Protein AF-A0A3M6VK87-F1 (afdb_monomer_lite)

Structure (mmCIF, N/CA/C/O backbone):
data_AF-A0A3M6VK87-F1
#
_entry.id   AF-A0A3M6VK87-F1
#
loop_
_atom_site.group_PDB
_atom_site.id
_atom_site.type_symbol
_atom_site.label_atom_id
_atom_site.label_alt_id
_atom_site.label_comp_id
_atom_site.label_asym_id
_atom_site.label_entity_id
_atom_site.label_seq_id
_atom_site.pdbx_PDB_ins_code
_atom_site.Cartn_x
_atom_site.Cartn_y
_atom_site.Cartn_z
_atom_site.occupancy
_atom_site.B_iso_or_equiv
_atom_site.auth_seq_id
_atom_site.auth_comp_id
_atom_site.auth_asym_id
_atom_site.auth_atom_id
_atom_site.pdbx_PDB_model_num
ATOM 1 N N . MET A 1 1 ? -8.261 39.930 28.750 1.00 59.31 1 MET A N 1
ATOM 2 C CA . MET A 1 1 ? -7.259 39.379 27.808 1.00 59.31 1 MET A CA 1
ATOM 3 C C . MET A 1 1 ? -7.797 38.058 27.281 1.00 59.31 1 MET A C 1
ATOM 5 O O . MET A 1 1 ? -8.193 37.235 28.095 1.00 59.31 1 MET A O 1
ATOM 9 N N . ALA A 1 2 ? -7.907 37.877 25.964 1.00 68.00 2 ALA A N 1
ATOM 10 C CA . ALA A 1 2 ? -8.454 36.649 25.387 1.00 68.00 2 ALA A CA 1
ATOM 11 C C . ALA A 1 2 ? -7.363 35.569 25.316 1.00 68.00 2 ALA A C 1
ATOM 13 O O . ALA A 1 2 ? -6.387 35.719 24.584 1.00 68.00 2 ALA A O 1
ATOM 14 N N . GLN A 1 3 ? -7.516 34.495 26.092 1.00 75.31 3 GLN A N 1
ATOM 15 C CA . GLN A 1 3 ? -6.625 33.338 26.051 1.00 75.31 3 GLN A CA 1
ATOM 16 C C . GLN A 1 3 ? -7.034 32.431 24.886 1.00 75.31 3 GLN A C 1
ATOM 18 O O . GLN A 1 3 ? -8.133 31.875 24.875 1.00 75.31 3 GLN A O 1
ATOM 23 N N . TRP A 1 4 ? -6.159 32.288 23.893 1.00 76.81 4 TRP A N 1
ATOM 24 C CA . TRP A 1 4 ? -6.387 31.389 22.764 1.00 76.81 4 TRP A CA 1
ATOM 25 C C . TRP A 1 4 ? -6.355 29.937 23.251 1.00 76.81 4 TRP A C 1
ATOM 27 O O . TRP A 1 4 ? -5.347 29.470 23.782 1.00 76.81 4 TRP A O 1
ATOM 37 N N . ARG A 1 5 ? -7.467 29.213 23.090 1.00 81.44 5 ARG A N 1
ATOM 38 C CA . ARG A 1 5 ? -7.544 27.784 23.416 1.00 81.44 5 ARG A CA 1
ATOM 39 C C . ARG A 1 5 ? -6.996 26.978 22.244 1.00 81.44 5 ARG A C 1
ATOM 41 O O . ARG A 1 5 ? -7.487 27.096 21.125 1.00 81.44 5 ARG A O 1
ATOM 48 N N . ARG A 1 6 ? -5.995 26.139 22.507 1.00 80.50 6 ARG A N 1
ATOM 49 C CA . ARG A 1 6 ? -5.486 25.176 21.528 1.00 80.50 6 ARG A CA 1
ATOM 50 C C . ARG A 1 6 ? -6.363 23.926 21.579 1.00 80.50 6 ARG A C 1
ATOM 52 O O . ARG A 1 6 ? -6.406 23.259 22.608 1.00 80.50 6 ARG A O 1
ATOM 59 N N . PHE A 1 7 ? -7.065 23.628 20.492 1.00 81.94 7 PHE A N 1
ATOM 60 C CA . PHE A 1 7 ? -7.858 22.407 20.359 1.00 81.94 7 PHE A CA 1
ATOM 61 C C . PHE A 1 7 ? -7.028 21.337 19.645 1.00 81.94 7 PHE A C 1
ATOM 63 O O . PHE A 1 7 ? -6.458 21.600 18.587 1.00 81.94 7 PHE A O 1
ATOM 70 N N . ALA A 1 8 ? -6.943 20.143 20.233 1.00 82.00 8 ALA A N 1
ATOM 71 C CA . ALA A 1 8 ? -6.416 18.967 19.554 1.00 82.00 8 ALA A CA 1
ATOM 72 C C . ALA A 1 8 ? -7.575 18.313 18.792 1.00 82.00 8 ALA A C 1
ATOM 74 O O . ALA A 1 8 ? -8.478 17.752 19.401 1.00 82.00 8 ALA A O 1
ATOM 75 N N . PHE A 1 9 ? -7.590 18.461 17.467 1.00 85.88 9 PHE A N 1
ATOM 76 C CA . PHE A 1 9 ? -8.654 17.917 16.614 1.00 85.88 9 PHE A CA 1
ATOM 77 C C . PHE A 1 9 ? -8.432 16.450 16.229 1.00 85.88 9 PHE A C 1
ATOM 79 O O . PHE A 1 9 ? -9.337 15.824 15.685 1.00 85.88 9 PHE A O 1
ATOM 86 N N . PHE A 1 10 ? -7.234 15.919 16.483 1.00 86.56 10 PHE A N 1
ATOM 87 C CA . PHE A 1 10 ? -6.826 14.597 16.031 1.00 86.56 10 PHE A CA 1
ATOM 88 C C . PHE A 1 10 ? -5.909 13.946 17.056 1.00 86.56 10 PHE A C 1
ATOM 90 O O . PHE A 1 10 ? -4.982 14.589 17.556 1.00 86.56 10 PHE A O 1
ATOM 97 N N . ASP A 1 11 ? -6.138 12.659 17.281 1.00 84.69 11 ASP A N 1
ATOM 98 C CA . ASP A 1 11 ? -5.208 11.781 17.971 1.00 84.69 11 ASP A CA 1
ATOM 99 C C . ASP A 1 11 ? -4.358 11.038 16.940 1.00 84.69 11 ASP A C 1
ATOM 101 O O . ASP A 1 11 ? -4.829 10.657 15.864 1.00 84.69 11 ASP A O 1
ATOM 105 N N . LYS A 1 12 ? -3.075 10.861 17.260 1.00 87.44 12 LYS A N 1
ATOM 106 C CA . LYS A 1 12 ? -2.143 10.069 16.460 1.00 87.44 12 LYS A CA 1
ATOM 107 C C . LYS A 1 12 ? -1.818 8.800 17.225 1.00 87.44 12 LYS A C 1
ATOM 109 O O . LYS A 1 12 ? -1.218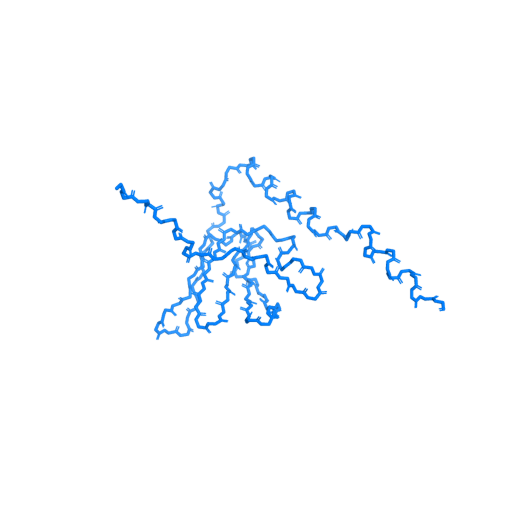 8.860 18.295 1.00 87.44 12 LYS A O 1
ATOM 114 N N . GLU A 1 13 ? -2.142 7.666 16.627 1.00 87.62 13 GLU A N 1
ATOM 115 C CA . GLU A 1 13 ? -1.851 6.348 17.172 1.00 87.62 13 GLU A CA 1
ATOM 116 C C . GLU A 1 13 ? -1.074 5.518 16.146 1.00 87.62 13 GLU A C 1
ATOM 118 O O . GLU A 1 13 ? -1.295 5.628 14.939 1.00 87.62 13 GLU A O 1
ATOM 123 N N . VAL A 1 14 ? -0.130 4.707 16.627 1.00 87.88 14 VAL A N 1
ATOM 124 C CA . VAL A 1 14 ? 0.551 3.709 15.796 1.00 87.88 14 VAL A CA 1
ATOM 125 C C . VAL A 1 14 ? -0.292 2.446 15.819 1.00 87.88 14 VAL A C 1
ATOM 127 O O . VAL A 1 14 ? -0.454 1.843 16.878 1.00 87.88 14 VAL A O 1
AT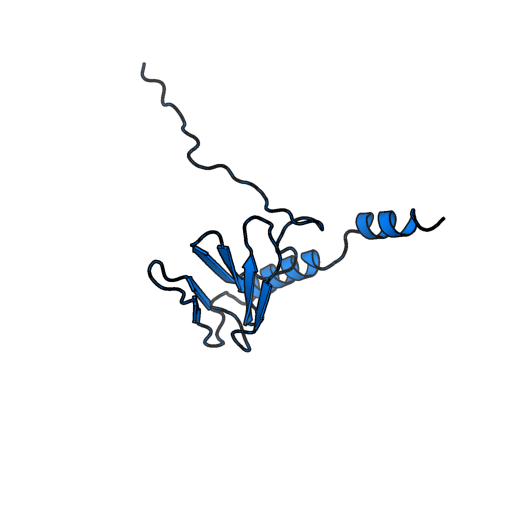OM 130 N N . LEU A 1 15 ? -0.798 2.044 14.653 1.00 87.38 15 LEU A N 1
ATOM 131 C CA . LEU A 1 15 ? -1.532 0.792 14.498 1.00 87.38 15 LEU A CA 1
ATOM 132 C C . LEU A 1 15 ? -0.599 -0.386 14.785 1.00 87.38 15 LEU A C 1
ATOM 134 O O . LEU A 1 15 ? 0.515 -0.434 14.259 1.00 87.38 15 LEU A O 1
ATOM 138 N N . LYS A 1 16 ? -1.043 -1.318 15.629 1.00 88.44 16 LYS A N 1
ATOM 139 C CA . LYS A 1 16 ? -0.280 -2.506 16.021 1.00 88.44 16 LYS A CA 1
ATOM 140 C C . LYS A 1 16 ? -1.114 -3.761 15.802 1.00 88.44 16 LYS A C 1
ATOM 142 O O . LYS A 1 16 ? -2.243 -3.821 16.279 1.00 88.44 16 LYS A O 1
ATOM 147 N N . ASP A 1 17 ? -0.551 -4.740 15.111 1.00 81.94 17 ASP A N 1
ATOM 148 C CA . ASP A 1 17 ? -1.072 -6.103 15.049 1.00 81.94 17 ASP A CA 1
ATOM 149 C C . ASP A 1 17 ? -0.431 -6.978 16.148 1.00 81.94 17 ASP A C 1
ATOM 151 O O . ASP A 1 17 ? 0.309 -6.490 17.008 1.00 81.94 17 ASP A O 1
ATOM 155 N N . ALA A 1 18 ? -0.719 -8.284 16.141 1.00 79.00 18 ALA A N 1
ATOM 156 C CA . ALA A 1 18 ? -0.177 -9.233 17.118 1.00 79.00 18 ALA A CA 1
ATOM 157 C C . ALA A 1 18 ? 1.365 -9.332 17.109 1.00 79.00 18 ALA A C 1
ATOM 159 O O . ALA A 1 18 ? 1.949 -9.812 18.078 1.00 79.00 18 ALA A O 1
ATOM 160 N N . SER A 1 19 ? 2.019 -8.891 16.032 1.00 78.62 19 SER A N 1
ATOM 161 C CA . SER A 1 19 ? 3.465 -8.976 15.812 1.00 78.62 19 SER A CA 1
ATOM 162 C C . SER A 1 19 ? 4.203 -7.639 15.957 1.00 78.62 19 SER A C 1
ATOM 164 O O . SER A 1 19 ? 5.431 -7.607 15.884 1.00 78.62 19 SER A O 1
ATOM 166 N N . GLY A 1 20 ? 3.489 -6.534 16.192 1.00 85.38 20 GLY A N 1
ATOM 167 C CA . GLY A 1 20 ? 4.080 -5.207 16.348 1.00 85.38 20 GLY A CA 1
ATOM 168 C C . GLY A 1 20 ? 3.391 -4.161 15.473 1.00 85.38 20 GLY A C 1
ATOM 169 O O . GLY A 1 20 ? 2.187 -4.249 15.265 1.00 85.38 20 GLY A O 1
ATOM 170 N N . PRO A 1 21 ? 4.101 -3.117 15.004 1.00 88.69 21 PRO A N 1
ATOM 171 C CA . PRO A 1 21 ? 3.513 -2.111 14.124 1.00 88.69 21 PRO A CA 1
ATOM 172 C C . PRO A 1 21 ? 2.910 -2.744 12.865 1.00 88.69 21 PRO A C 1
ATOM 174 O O . PRO A 1 21 ? 3.591 -3.463 12.136 1.00 88.69 21 PRO A O 1
ATOM 177 N N . TRP A 1 22 ? 1.645 -2.442 12.594 1.00 86.75 22 TRP A N 1
ATOM 178 C CA . TRP A 1 22 ? 0.962 -2.910 11.396 1.00 86.75 22 TRP A CA 1
ATOM 179 C C . TRP A 1 22 ? 1.634 -2.324 10.146 1.00 86.75 22 TRP A C 1
ATOM 181 O O . TRP A 1 22 ? 2.069 -1.170 10.153 1.00 86.75 22 TRP A O 1
ATOM 191 N N . MET A 1 23 ? 1.734 -3.125 9.079 1.00 89.00 23 MET A N 1
ATOM 192 C CA . MET A 1 23 ? 2.447 -2.785 7.834 1.00 89.00 23 MET A CA 1
ATOM 193 C C . MET A 1 23 ? 3.959 -2.551 8.004 1.00 89.00 23 MET A C 1
ATOM 195 O O . MET A 1 23 ? 4.597 -1.944 7.138 1.00 89.00 23 MET A O 1
ATOM 199 N N . LYS A 1 24 ? 4.568 -3.053 9.091 1.00 90.38 24 LYS A N 1
ATOM 200 C CA . LYS A 1 24 ? 6.029 -3.058 9.232 1.00 90.38 24 LYS A CA 1
ATOM 201 C C . LYS A 1 24 ? 6.643 -3.797 8.042 1.00 90.38 24 LYS A C 1
ATOM 203 O O . LYS A 1 24 ? 6.374 -4.970 7.802 1.00 90.38 24 LYS A O 1
ATOM 208 N N . GLY A 1 25 ? 7.496 -3.093 7.312 1.00 91.00 25 GLY A N 1
ATOM 209 C CA . GLY A 1 25 ? 8.237 -3.658 6.196 1.00 91.00 25 GLY A CA 1
ATOM 210 C C . GLY A 1 25 ? 7.563 -3.578 4.827 1.00 91.00 25 GLY A C 1
ATOM 211 O O . GLY A 1 25 ? 8.010 -4.252 3.900 1.00 91.00 25 GLY A O 1
ATOM 212 N N . VAL A 1 26 ? 6.519 -2.756 4.696 1.00 93.62 26 VAL A N 1
ATOM 213 C CA . VAL A 1 26 ? 5.866 -2.446 3.418 1.00 93.62 26 VAL A CA 1
ATOM 214 C C . VAL A 1 26 ? 6.277 -1.048 2.953 1.00 93.62 26 VAL A C 1
ATOM 216 O O . VAL A 1 26 ? 6.193 -0.090 3.721 1.00 93.62 26 VAL A O 1
ATOM 219 N N . ASP A 1 27 ? 6.694 -0.923 1.691 1.00 96.06 27 ASP A N 1
ATOM 220 C CA . ASP A 1 27 ? 6.921 0.373 1.043 1.00 96.06 27 ASP A CA 1
ATOM 221 C C . ASP A 1 27 ? 5.585 0.927 0.520 1.00 96.06 27 ASP A C 1
ATOM 223 O O . ASP A 1 27 ? 5.143 0.602 -0.581 1.00 96.06 27 ASP A O 1
ATOM 227 N N . ILE A 1 28 ? 4.908 1.713 1.358 1.00 95.25 28 ILE A N 1
ATOM 228 C CA . ILE A 1 28 ? 3.570 2.247 1.084 1.00 95.25 28 ILE A CA 1
ATOM 229 C C . ILE A 1 28 ? 3.640 3.396 0.072 1.00 95.25 28 ILE A C 1
ATOM 231 O O . ILE A 1 28 ? 4.312 4.401 0.301 1.00 95.25 28 ILE A O 1
ATOM 235 N N . THR A 1 29 ? 2.857 3.296 -1.001 1.00 96.50 29 THR A N 1
ATOM 236 C CA . THR A 1 29 ? 2.803 4.298 -2.079 1.00 96.50 29 THR A CA 1
ATOM 237 C C . THR A 1 29 ? 1.468 5.032 -2.145 1.00 96.50 29 THR A C 1
ATOM 239 O O . THR A 1 29 ? 1.417 6.194 -2.545 1.00 96.50 29 THR A O 1
ATOM 242 N N . SER A 1 30 ? 0.372 4.386 -1.743 1.00 96.38 30 SER A N 1
ATOM 243 C CA . SER A 1 30 ? -0.970 4.969 -1.798 1.00 96.38 30 SER A CA 1
ATOM 244 C C . SER A 1 30 ? -1.887 4.398 -0.717 1.00 96.38 30 SER A C 1
ATOM 246 O O . SER A 1 30 ? -1.656 3.314 -0.186 1.00 96.38 30 SER A O 1
ATOM 248 N N . MET A 1 31 ? -2.940 5.137 -0.356 1.00 96.00 31 MET A N 1
ATOM 249 C CA . MET A 1 31 ? -3.876 4.728 0.693 1.00 96.00 31 MET A CA 1
ATOM 250 C C . MET A 1 31 ? -5.292 5.243 0.422 1.00 96.00 31 MET A C 1
ATOM 252 O O . MET A 1 31 ? -5.492 6.361 -0.049 1.00 96.00 31 MET A O 1
ATOM 256 N N . SER A 1 32 ? -6.284 4.443 0.803 1.00 96.19 32 SER A N 1
ATOM 257 C CA . SER A 1 32 ? -7.693 4.818 0.872 1.00 96.19 32 SER A CA 1
ATOM 258 C C . SER A 1 32 ? -8.329 4.235 2.132 1.00 96.19 32 SER A C 1
ATOM 260 O O . SER A 1 32 ? -7.891 3.204 2.635 1.00 96.19 32 SER A O 1
ATOM 262 N N . ALA A 1 33 ? -9.389 4.856 2.641 1.00 93.00 33 ALA A N 1
ATOM 263 C CA . ALA A 1 33 ? -10.141 4.342 3.785 1.00 93.00 33 ALA A CA 1
ATOM 264 C C . ALA A 1 33 ? -11.641 4.547 3.563 1.00 93.00 33 ALA A C 1
ATOM 266 O O . ALA A 1 33 ? -12.080 5.641 3.200 1.00 93.00 33 ALA A O 1
ATOM 267 N N . ASN A 1 34 ? -12.434 3.491 3.742 1.00 92.50 34 ASN A N 1
ATOM 268 C CA . ASN A 1 34 ? -13.883 3.542 3.579 1.00 92.50 34 ASN A CA 1
ATOM 269 C C . ASN A 1 34 ? -14.551 2.296 4.175 1.00 92.50 34 ASN A C 1
ATOM 271 O O . ASN A 1 34 ? -13.927 1.249 4.281 1.00 92.50 34 ASN A O 1
ATOM 275 N N . ARG A 1 35 ? -15.837 2.387 4.539 1.00 86.31 35 ARG A N 1
ATOM 276 C CA . ARG A 1 35 ? -16.670 1.245 4.985 1.00 86.31 35 ARG A CA 1
ATOM 277 C C . ARG A 1 35 ? -16.048 0.383 6.103 1.00 86.31 35 ARG A C 1
ATOM 279 O O . ARG A 1 35 ? -16.327 -0.807 6.190 1.00 86.31 35 ARG A O 1
ATOM 286 N N . GLY A 1 36 ? -15.227 0.982 6.968 1.00 89.62 36 GLY A N 1
ATOM 287 C CA . GLY A 1 36 ? -14.543 0.270 8.055 1.00 89.62 36 GLY A CA 1
ATOM 288 C C . GLY A 1 36 ? -13.298 -0.515 7.629 1.00 89.62 36 GLY A C 1
ATOM 289 O O . GLY A 1 36 ? -12.791 -1.294 8.432 1.00 89.62 36 GLY A O 1
ATOM 290 N N . LEU A 1 37 ? -12.815 -0.297 6.405 1.00 91.19 37 LEU A N 1
ATOM 291 C CA . LEU A 1 37 ? -11.577 -0.850 5.875 1.00 91.19 37 LEU A CA 1
ATOM 292 C C . LEU A 1 37 ? -10.551 0.257 5.626 1.00 91.19 37 LEU A C 1
ATOM 294 O O . LEU A 1 37 ? -10.896 1.368 5.206 1.00 91.19 37 LEU A O 1
ATOM 298 N N . ILE A 1 38 ? -9.288 -0.086 5.838 1.00 93.38 38 ILE A N 1
ATOM 299 C CA . ILE A 1 38 ? -8.127 0.637 5.324 1.00 93.38 38 ILE A CA 1
ATOM 300 C C . ILE A 1 38 ? -7.588 -0.179 4.151 1.00 93.38 38 ILE A C 1
ATOM 302 O O . ILE A 1 38 ? -7.493 -1.401 4.238 1.00 93.38 38 ILE A O 1
ATOM 306 N N . CYS A 1 39 ? -7.268 0.497 3.052 1.00 95.25 39 CYS A N 1
ATOM 307 C CA . CYS A 1 39 ? -6.671 -0.090 1.864 1.00 95.25 39 CYS A CA 1
ATOM 308 C C . CYS A 1 39 ? -5.373 0.645 1.546 1.00 95.25 39 CYS A C 1
ATOM 310 O O . CYS A 1 39 ? -5.355 1.875 1.513 1.00 95.25 39 CYS A O 1
ATOM 312 N N . VAL A 1 40 ? -4.309 -0.098 1.283 1.00 96.31 40 VAL A N 1
ATOM 313 C CA . VAL A 1 40 ? -2.963 0.424 1.064 1.00 96.31 40 VAL A CA 1
ATOM 314 C C . VAL A 1 40 ? -2.392 -0.211 -0.195 1.00 96.31 40 VAL A C 1
ATOM 316 O O . VAL A 1 40 ? -2.445 -1.426 -0.334 1.00 96.31 40 VAL A O 1
ATOM 319 N N . GLY A 1 41 ? -1.876 0.599 -1.112 1.00 97.31 41 GLY A N 1
ATOM 320 C CA . GLY A 1 41 ? -1.073 0.134 -2.239 1.00 97.31 41 GLY A CA 1
ATOM 321 C C . GLY A 1 41 ? 0.412 0.233 -1.903 1.00 97.31 41 GLY A C 1
ATOM 322 O O . GLY A 1 41 ? 0.810 1.147 -1.172 1.00 97.31 41 GLY A O 1
ATOM 323 N N . ASP A 1 42 ? 1.213 -0.697 -2.417 1.00 97.00 42 ASP A N 1
ATOM 324 C CA . ASP A 1 42 ? 2.660 -0.710 -2.202 1.00 97.00 42 ASP A CA 1
ATOM 325 C C . ASP A 1 42 ? 3.490 -0.629 -3.493 1.00 97.00 42 ASP A C 1
ATOM 327 O O . ASP A 1 42 ? 2.976 -0.645 -4.618 1.00 97.00 42 ASP A O 1
ATOM 331 N N . ALA A 1 43 ? 4.804 -0.498 -3.307 1.00 96.88 43 ALA A N 1
ATOM 332 C CA . ALA A 1 43 ? 5.779 -0.382 -4.385 1.00 96.88 43 ALA A CA 1
ATOM 333 C C . ALA A 1 43 ? 5.976 -1.668 -5.206 1.00 96.88 43 ALA A C 1
ATOM 335 O O . ALA A 1 43 ? 6.446 -1.591 -6.340 1.00 96.88 43 ALA A O 1
ATOM 336 N N . ASP A 1 44 ? 5.576 -2.819 -4.663 1.00 95.75 44 ASP A N 1
ATOM 337 C CA . ASP A 1 44 ? 5.700 -4.137 -5.293 1.00 95.75 44 ASP A CA 1
ATOM 338 C C . ASP A 1 44 ? 4.410 -4.552 -6.035 1.00 95.75 44 ASP A C 1
ATOM 340 O O . ASP A 1 44 ? 4.318 -5.657 -6.570 1.00 95.75 44 ASP A O 1
ATOM 344 N N . GLY A 1 45 ? 3.400 -3.674 -6.078 1.00 97.25 45 GLY A N 1
ATOM 345 C CA . GLY A 1 45 ? 2.150 -3.897 -6.807 1.00 97.25 45 GLY A CA 1
ATOM 346 C C . GLY A 1 45 ? 1.069 -4.638 -6.029 1.00 97.25 45 GLY A C 1
ATOM 347 O O . GLY A 1 45 ? 0.033 -5.011 -6.596 1.00 97.25 45 GLY A O 1
ATOM 348 N N . PHE A 1 46 ? 1.263 -4.832 -4.725 1.00 97.56 46 PHE A N 1
ATOM 349 C CA . PHE A 1 46 ? 0.249 -5.394 -3.851 1.00 97.56 46 PHE A CA 1
ATOM 350 C C . PHE A 1 46 ? -0.682 -4.322 -3.303 1.00 97.56 46 PHE A C 1
ATOM 352 O O . PHE A 1 46 ? -0.327 -3.172 -3.040 1.00 97.56 46 PHE A O 1
ATOM 359 N N . VAL A 1 47 ? -1.911 -4.765 -3.079 1.00 97.56 47 VAL A N 1
ATOM 360 C CA . VAL A 1 47 ? -2.925 -4.038 -2.342 1.00 97.56 47 VAL A CA 1
ATOM 361 C C . VAL A 1 47 ? -3.194 -4.792 -1.053 1.00 97.56 47 VAL A C 1
ATOM 363 O O . VAL A 1 47 ? -3.544 -5.971 -1.078 1.00 97.56 47 VAL A O 1
ATOM 366 N N . HIS A 1 48 ? -3.049 -4.096 0.067 1.00 95.69 48 HIS A N 1
ATOM 367 C CA . HIS A 1 48 ? -3.304 -4.583 1.416 1.00 95.69 48 HIS A CA 1
ATOM 368 C C . HIS A 1 48 ? -4.600 -3.971 1.933 1.00 95.69 48 HIS A C 1
ATOM 370 O O . HIS A 1 48 ? -4.832 -2.772 1.809 1.00 95.69 48 HIS A O 1
ATOM 376 N N . LEU A 1 49 ? -5.446 -4.795 2.526 1.00 94.25 49 LEU A N 1
ATOM 377 C CA . LEU A 1 49 ? -6.740 -4.460 3.092 1.00 94.25 49 LEU A CA 1
ATOM 378 C C . LEU A 1 49 ? -6.757 -4.925 4.541 1.00 94.25 49 LEU A C 1
ATOM 380 O O . LEU A 1 49 ? -6.360 -6.050 4.842 1.00 94.25 49 LEU A O 1
ATOM 384 N N . ALA A 1 50 ? -7.266 -4.074 5.421 1.00 92.62 50 ALA A N 1
ATOM 385 C CA . ALA A 1 50 ? -7.444 -4.405 6.824 1.00 92.62 50 ALA A CA 1
ATOM 386 C C . ALA A 1 50 ? -8.741 -3.818 7.371 1.00 92.62 50 ALA A C 1
ATOM 388 O O . ALA A 1 50 ? -9.121 -2.685 7.063 1.00 92.62 50 ALA A O 1
ATOM 389 N N . ASN A 1 51 ? -9.410 -4.606 8.206 1.00 91.00 51 ASN A N 1
ATOM 390 C CA . ASN A 1 51 ? -10.527 -4.169 9.036 1.00 91.00 51 ASN A CA 1
ATOM 391 C C . ASN A 1 51 ? -10.002 -3.558 10.354 1.00 91.00 51 ASN A C 1
ATOM 393 O O . ASN A 1 51 ? -8.803 -3.358 10.537 1.00 91.00 51 ASN A O 1
ATOM 397 N N . ARG A 1 52 ? -10.899 -3.281 11.307 1.00 86.88 52 ARG A N 1
ATOM 398 C CA . ARG A 1 52 ? -10.515 -2.765 12.636 1.00 86.88 52 ARG A CA 1
ATOM 399 C C . ARG A 1 52 ?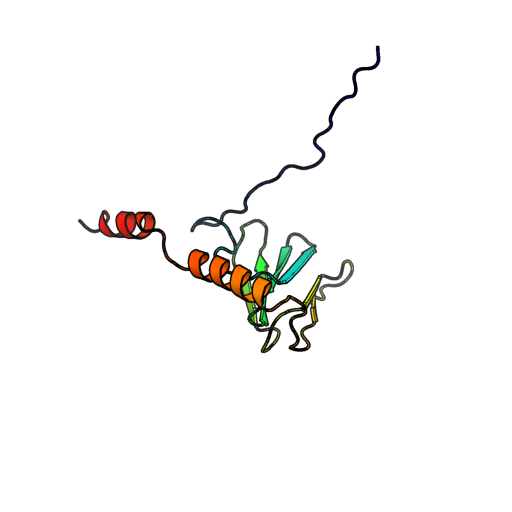 -9.679 -3.735 13.476 1.00 86.88 52 ARG A C 1
ATOM 401 O O . ARG A 1 52 ? 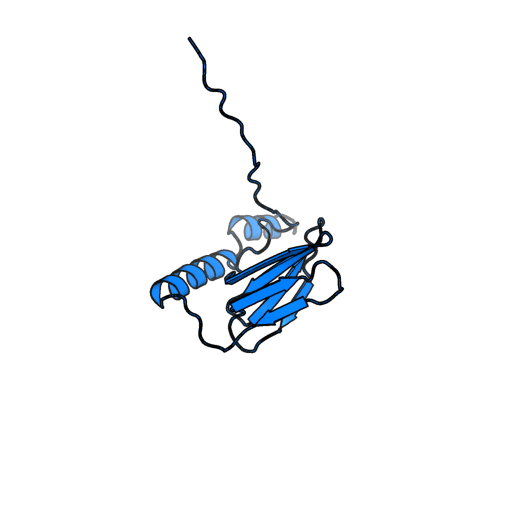-8.998 -3.278 14.384 1.00 86.88 52 ARG A O 1
ATOM 408 N N . SER A 1 53 ? -9.743 -5.031 13.188 1.00 87.62 53 SER A N 1
ATOM 409 C CA . SER A 1 53 ? -8.912 -6.053 13.830 1.00 87.62 53 SER A CA 1
ATOM 410 C C . SER A 1 53 ? -7.501 -6.109 13.238 1.00 87.62 53 SER A C 1
ATOM 412 O O . SER A 1 53 ? -6.661 -6.836 13.753 1.00 87.62 53 SER A O 1
ATOM 414 N N . LEU A 1 54 ? -7.242 -5.336 12.175 1.00 86.31 54 LEU A N 1
ATOM 415 C CA . LEU A 1 54 ? -5.992 -5.329 11.418 1.00 86.31 54 LEU A CA 1
ATOM 416 C C . LEU A 1 54 ? -5.648 -6.691 10.799 1.00 86.31 54 LEU A C 1
ATOM 418 O O . LEU A 1 54 ? -4.481 -6.973 10.533 1.00 86.31 54 LEU A O 1
ATOM 422 N N . ASP A 1 55 ? -6.669 -7.509 10.518 1.00 80.19 55 ASP A N 1
ATOM 423 C CA . ASP A 1 55 ? -6.495 -8.796 9.845 1.00 80.19 55 ASP A CA 1
ATOM 424 C C . ASP A 1 55 ? -5.906 -8.562 8.441 1.00 80.19 55 ASP A C 1
ATOM 426 O O . ASP A 1 55 ? -6.536 -7.871 7.629 1.00 80.19 55 ASP A O 1
ATOM 430 N N . PRO A 1 56 ? -4.715 -9.101 8.127 1.00 73.75 56 PRO A N 1
ATOM 431 C CA . PRO A 1 56 ? -4.055 -8.822 6.863 1.00 73.75 56 PRO A CA 1
ATOM 432 C C . PRO A 1 56 ? -4.721 -9.597 5.723 1.00 73.75 56 PRO A C 1
ATOM 434 O O . PRO A 1 56 ? -4.652 -10.824 5.653 1.00 73.75 56 PRO A O 1
ATOM 437 N N . CYS A 1 57 ? -5.324 -8.876 4.782 1.00 87.81 57 CYS A N 1
ATOM 438 C CA . CYS A 1 57 ? -5.738 -9.403 3.486 1.00 87.81 57 CYS A CA 1
ATOM 439 C C . CYS A 1 57 ? -4.939 -8.685 2.401 1.00 87.81 57 CYS A C 1
ATOM 441 O O . CYS A 1 57 ? -4.926 -7.460 2.369 1.00 87.81 57 CYS A O 1
ATOM 443 N N . ARG A 1 58 ? -4.263 -9.407 1.505 1.00 93.88 58 ARG A N 1
ATOM 444 C CA . ARG A 1 58 ? -3.545 -8.773 0.394 1.00 93.88 58 ARG A CA 1
ATOM 445 C C . ARG A 1 58 ? -3.662 -9.560 -0.895 1.00 93.88 58 ARG A C 1
ATOM 447 O O . ARG A 1 58 ? -3.760 -10.785 -0.869 1.00 93.88 58 ARG A O 1
ATOM 454 N N . PHE A 1 59 ? -3.594 -8.853 -2.011 1.00 97.00 59 PHE A N 1
ATOM 455 C CA . PHE A 1 59 ? -3.559 -9.438 -3.345 1.00 97.00 59 PHE A CA 1
ATOM 456 C C . PHE A 1 59 ? -2.673 -8.596 -4.262 1.00 97.00 59 PHE A C 1
ATOM 458 O O . PHE A 1 59 ? -2.470 -7.408 -4.016 1.00 97.00 59 PHE A O 1
ATOM 465 N N . GLN A 1 60 ? -2.129 -9.213 -5.307 1.00 97.38 60 GLN A N 1
ATOM 466 C CA . GLN A 1 60 ? -1.348 -8.503 -6.314 1.00 97.38 60 GLN A CA 1
ATOM 467 C C . GLN A 1 60 ? -2.303 -7.862 -7.324 1.00 97.38 60 GLN A C 1
ATOM 469 O O . GLN A 1 60 ? -3.075 -8.567 -7.973 1.00 97.38 60 GLN A O 1
ATOM 474 N N . ALA A 1 61 ? -2.288 -6.533 -7.416 1.00 97.50 61 ALA A N 1
ATOM 475 C CA . ALA A 1 61 ? -3.137 -5.780 -8.340 1.00 97.50 61 ALA A CA 1
ATOM 476 C C . ALA A 1 61 ? -2.386 -5.384 -9.616 1.00 97.50 61 ALA A C 1
ATOM 478 O O . ALA A 1 61 ? -2.986 -5.296 -10.685 1.00 97.50 61 ALA A O 1
ATOM 479 N N . HIS A 1 62 ? -1.080 -5.153 -9.493 1.00 97.25 62 HIS A N 1
ATOM 480 C CA . HIS A 1 62 ? -0.205 -4.721 -10.574 1.00 97.25 62 HIS A CA 1
ATOM 481 C C . HIS A 1 62 ? 1.125 -5.491 -10.504 1.00 97.25 62 HIS A C 1
ATOM 483 O O . HIS A 1 62 ? 1.494 -6.026 -9.460 1.00 97.25 62 HIS A O 1
ATOM 489 N N . GLU A 1 63 ? 1.845 -5.579 -11.625 1.00 95.62 63 GLU A N 1
ATOM 490 C CA . GLU A 1 63 ? 3.190 -6.186 -11.664 1.00 95.62 63 GLU A CA 1
ATOM 491 C C . GLU A 1 63 ? 4.254 -5.296 -11.004 1.00 95.62 63 GLU A C 1
ATOM 493 O O . GLU A 1 63 ? 5.298 -5.776 -10.574 1.00 95.62 63 GLU A O 1
ATOM 498 N N . LEU A 1 64 ? 3.975 -3.995 -10.950 1.00 94.62 64 LEU A N 1
ATOM 499 C CA . LEU A 1 64 ? 4.828 -2.928 -10.439 1.00 94.62 64 LEU A CA 1
ATOM 500 C C . LEU A 1 64 ? 4.010 -2.056 -9.474 1.00 94.62 64 LEU A C 1
ATOM 502 O O . LEU A 1 64 ? 2.864 -2.375 -9.173 1.00 94.62 64 LEU A O 1
ATOM 506 N N . PHE A 1 65 ? 4.571 -0.933 -9.026 1.00 95.06 65 PHE A N 1
ATOM 507 C CA . PHE A 1 65 ? 3.995 -0.085 -7.981 1.00 95.06 65 PHE A CA 1
ATOM 508 C C . PHE A 1 65 ? 2.513 0.303 -8.182 1.00 95.06 65 PHE A C 1
ATOM 510 O O . PHE A 1 65 ? 2.047 0.593 -9.289 1.00 95.06 65 PHE A O 1
ATOM 517 N N . VAL A 1 66 ? 1.780 0.380 -7.068 1.00 98.00 66 VAL A N 1
ATOM 518 C CA . VAL A 1 66 ? 0.407 0.896 -7.039 1.00 98.00 66 VAL A CA 1
ATOM 519 C C . VAL A 1 66 ? 0.438 2.410 -6.836 1.00 98.00 66 VAL A C 1
ATOM 521 O O . VAL A 1 66 ? 0.736 2.894 -5.744 1.00 98.00 66 VAL A O 1
ATOM 524 N N . SER A 1 67 ? 0.102 3.184 -7.864 1.00 96.88 67 SER A N 1
ATOM 525 C CA . SER A 1 67 ? 0.135 4.650 -7.812 1.00 96.88 67 SER A CA 1
ATOM 526 C C . SER A 1 67 ? -1.065 5.247 -7.082 1.00 96.88 67 SER A C 1
ATOM 528 O O . SER A 1 67 ? -0.923 6.217 -6.340 1.00 96.88 67 SER A O 1
ATOM 530 N N . HIS A 1 68 ? -2.253 4.673 -7.277 1.00 97.25 68 HIS A N 1
ATOM 531 C CA . HIS A 1 68 ? -3.489 5.168 -6.678 1.00 97.25 68 HIS A CA 1
ATOM 532 C C . HIS A 1 68 ? -4.368 4.017 -6.216 1.00 97.25 68 HIS A C 1
ATOM 534 O O . HIS A 1 68 ? -4.494 3.000 -6.895 1.00 97.25 68 HIS A O 1
ATOM 540 N N . VAL A 1 69 ? -5.046 4.233 -5.091 1.00 97.56 69 VAL A N 1
ATOM 541 C CA . VAL A 1 69 ? -6.063 3.340 -4.538 1.00 97.56 69 VAL A CA 1
ATOM 542 C C . VAL A 1 69 ? -7.256 4.192 -4.130 1.00 97.56 69 VAL A C 1
ATOM 544 O O . VAL A 1 69 ? -7.111 5.159 -3.382 1.00 97.56 69 VAL A O 1
ATOM 547 N N . VAL A 1 70 ? -8.452 3.841 -4.602 1.00 96.94 70 VAL A N 1
ATOM 548 C CA . VAL A 1 70 ? -9.698 4.534 -4.253 1.00 96.94 70 VAL A CA 1
ATOM 549 C C . VAL A 1 70 ? -10.802 3.528 -3.958 1.00 96.94 70 VAL A C 1
ATOM 551 O O . VAL A 1 70 ? -11.230 2.774 -4.830 1.00 96.94 70 VAL A O 1
ATOM 554 N N . MET A 1 71 ? -11.326 3.573 -2.731 1.00 95.62 71 MET A N 1
ATOM 555 C CA . MET A 1 71 ? -12.558 2.874 -2.361 1.00 95.62 71 MET A CA 1
ATOM 556 C C . MET A 1 71 ? -13.785 3.753 -2.616 1.00 95.62 71 MET A C 1
ATOM 558 O O . MET A 1 71 ? -13.984 4.783 -1.959 1.00 95.62 71 MET A O 1
ATOM 562 N N . MET A 1 72 ? -14.648 3.328 -3.540 1.00 94.50 72 MET A N 1
ATOM 563 C CA . MET A 1 72 ? -15.846 4.078 -3.916 1.00 94.50 72 MET A CA 1
ATOM 564 C C . MET A 1 72 ? -16.825 4.230 -2.742 1.00 94.50 72 MET A C 1
ATOM 566 O O . MET A 1 72 ? -17.083 3.306 -1.977 1.00 94.50 72 MET A O 1
ATOM 570 N N . LYS A 1 73 ? -17.415 5.424 -2.593 1.00 91.88 73 LYS A N 1
ATOM 571 C CA . LYS A 1 73 ? -18.321 5.734 -1.467 1.00 91.88 73 LYS A CA 1
ATOM 572 C C . LYS A 1 73 ? -19.683 5.051 -1.564 1.00 91.88 73 LYS A C 1
ATOM 574 O O . LYS A 1 73 ? -20.261 4.695 -0.541 1.00 91.88 73 LYS A O 1
ATOM 579 N N . ARG A 1 74 ? -20.214 4.910 -2.780 1.00 91.31 74 ARG A N 1
ATOM 580 C CA . ARG A 1 74 ? -21.598 4.469 -3.034 1.00 91.31 74 ARG A CA 1
ATOM 581 C C . ARG A 1 74 ? -21.705 3.082 -3.671 1.00 91.31 74 ARG A C 1
ATOM 583 O O . ARG A 1 74 ? -22.815 2.614 -3.887 1.00 91.31 74 ARG A O 1
ATOM 590 N N . SER A 1 75 ? -20.586 2.426 -3.956 1.00 92.25 75 SER A N 1
ATOM 591 C CA . SER A 1 75 ? -20.542 1.094 -4.561 1.00 92.25 75 SER A CA 1
ATOM 592 C C . SER A 1 75 ? -19.433 0.263 -3.926 1.00 92.25 75 SER A C 1
ATOM 594 O O . SER A 1 75 ? -18.485 0.809 -3.364 1.00 92.25 75 SER A O 1
ATOM 596 N N . ASN A 1 76 ? -19.553 -1.063 -4.006 1.00 91.50 76 ASN A N 1
ATOM 597 C CA . ASN A 1 76 ? -18.514 -1.979 -3.541 1.00 91.50 76 ASN A CA 1
ATOM 598 C C . ASN A 1 76 ? -17.440 -2.166 -4.623 1.00 91.50 76 ASN A C 1
ATOM 600 O O . ASN A 1 76 ? -17.265 -3.257 -5.155 1.00 91.50 76 ASN A O 1
ATOM 604 N N . VAL A 1 77 ? -16.805 -1.060 -5.013 1.00 94.62 77 VAL A N 1
ATOM 605 C CA . VAL A 1 77 ? -15.783 -1.024 -6.060 1.00 94.62 77 VAL A CA 1
ATOM 606 C C . VAL A 1 77 ? -14.511 -0.423 -5.484 1.00 94.62 77 VAL A C 1
ATOM 608 O O . VAL A 1 77 ? -14.521 0.680 -4.928 1.00 94.62 77 VAL A O 1
ATOM 611 N N . LEU A 1 78 ? -13.422 -1.164 -5.648 1.00 95.62 78 LEU A N 1
ATOM 612 C CA . LEU A 1 78 ? -12.063 -0.718 -5.401 1.00 95.62 78 LEU A CA 1
ATOM 613 C C . LEU A 1 78 ? -11.411 -0.430 -6.752 1.00 95.62 78 LEU A C 1
ATOM 615 O O . LEU A 1 78 ? -11.425 -1.286 -7.633 1.00 95.62 78 LEU A O 1
ATOM 619 N N . VAL A 1 79 ? -10.869 0.773 -6.914 1.00 97.06 79 VAL A N 1
ATOM 620 C CA . VAL A 1 79 ? -10.123 1.164 -8.111 1.00 97.06 79 VAL A CA 1
ATOM 621 C C . VAL A 1 79 ? -8.661 1.311 -7.740 1.00 97.06 79 VAL A C 1
ATOM 623 O O . VAL A 1 79 ? -8.339 2.045 -6.803 1.00 97.06 79 VAL A O 1
ATOM 626 N N . THR A 1 80 ? -7.794 0.636 -8.488 1.00 97.88 80 THR A N 1
ATOM 627 C CA . THR A 1 80 ? -6.343 0.779 -8.384 1.00 97.88 80 THR A CA 1
ATOM 628 C C . THR A 1 80 ? -5.749 1.170 -9.726 1.00 97.88 80 THR A C 1
ATOM 630 O O . THR A 1 80 ? -6.283 0.821 -10.780 1.00 97.88 80 THR A O 1
ATOM 633 N N . ILE A 1 81 ? -4.675 1.950 -9.682 1.00 97.38 81 ILE A N 1
ATOM 634 C CA . ILE A 1 81 ? -3.938 2.397 -10.862 1.00 97.38 81 ILE A CA 1
ATOM 635 C C . ILE A 1 81 ? -2.464 2.086 -10.622 1.00 97.38 81 ILE A C 1
ATOM 637 O O . ILE A 1 81 ? -1.949 2.355 -9.539 1.00 97.38 81 ILE A O 1
ATOM 641 N N . GLY A 1 82 ? -1.799 1.554 -11.640 1.00 96.00 82 GLY A N 1
ATOM 642 C CA . GLY A 1 82 ? -0.363 1.310 -11.677 1.00 96.00 82 GLY A CA 1
ATOM 643 C C . GLY A 1 82 ? 0.063 1.234 -13.137 1.00 96.00 82 GLY A C 1
ATOM 644 O O . GLY A 1 82 ? -0.339 0.315 -13.846 1.00 96.00 82 GLY A O 1
ATOM 645 N N . ASP A 1 83 ? 0.804 2.237 -13.600 1.00 93.69 83 ASP A N 1
ATOM 646 C CA . ASP A 1 83 ? 1.341 2.333 -14.966 1.00 93.69 83 ASP A CA 1
ATOM 647 C C . ASP A 1 83 ? 2.800 1.852 -15.056 1.00 93.69 83 ASP A C 1
ATOM 649 O O . ASP A 1 83 ? 3.400 1.867 -16.127 1.00 93.69 83 ASP A O 1
ATOM 653 N N . GLY A 1 84 ? 3.370 1.416 -13.928 1.00 91.69 84 GLY A N 1
ATOM 654 C CA . GLY A 1 84 ? 4.740 0.921 -13.822 1.00 91.69 84 GLY A CA 1
ATOM 655 C C . GLY A 1 84 ? 5.815 1.994 -13.653 1.00 91.69 84 GLY A C 1
ATOM 656 O O . GLY A 1 84 ? 6.972 1.644 -13.427 1.00 91.69 84 GLY A O 1
ATOM 657 N N . ILE A 1 85 ? 5.459 3.281 -13.709 1.00 92.50 85 ILE A N 1
ATOM 658 C CA . ILE A 1 85 ? 6.387 4.402 -13.541 1.00 92.50 85 ILE A CA 1
ATOM 659 C C . ILE A 1 85 ? 6.200 5.052 -12.165 1.00 92.50 85 ILE A C 1
ATOM 661 O O . ILE A 1 85 ? 5.355 5.924 -11.981 1.00 92.50 85 ILE A O 1
ATOM 665 N N . ASP A 1 86 ? 7.019 4.649 -11.192 1.00 93.19 86 ASP A N 1
ATOM 666 C CA . ASP A 1 86 ? 7.017 5.258 -9.858 1.00 93.1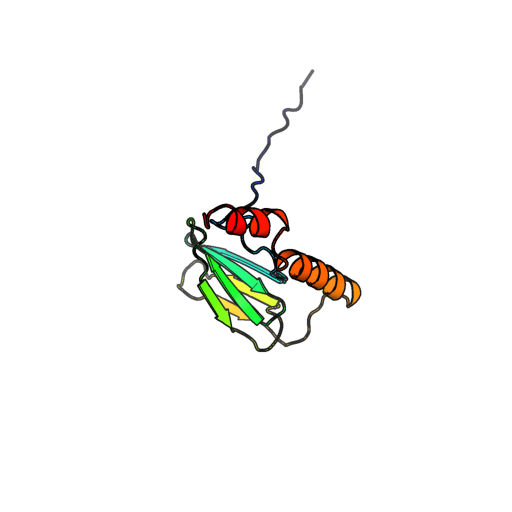9 86 ASP A CA 1
ATOM 667 C C . ASP A 1 86 ? 7.503 6.722 -9.935 1.00 93.19 86 ASP A C 1
ATOM 669 O O . ASP A 1 86 ? 8.655 6.950 -10.316 1.00 93.19 86 ASP A O 1
ATOM 673 N N . PRO A 1 87 ? 6.667 7.725 -9.589 1.00 92.50 87 PRO A N 1
ATOM 674 C CA . PRO A 1 87 ? 7.022 9.138 -9.726 1.00 92.50 87 PRO A CA 1
ATOM 675 C C . PRO A 1 87 ? 7.994 9.625 -8.643 1.00 92.50 87 PRO A C 1
ATOM 677 O O . PRO A 1 87 ? 8.461 10.765 -8.703 1.00 92.50 87 PRO A O 1
ATOM 680 N N . ARG A 1 88 ? 8.269 8.811 -7.616 1.00 94.12 88 ARG A N 1
ATOM 681 C CA . ARG A 1 88 ? 9.237 9.141 -6.566 1.00 94.12 88 ARG A CA 1
ATOM 682 C C . ARG A 1 88 ? 10.649 9.169 -7.160 1.00 94.12 88 ARG A C 1
ATOM 684 O O . ARG A 1 88 ? 10.987 8.354 -8.017 1.00 94.12 88 ARG A O 1
ATOM 691 N N . SER A 1 89 ? 11.497 10.083 -6.683 1.00 96.56 89 SER A N 1
ATOM 692 C CA . SER A 1 89 ? 12.914 10.090 -7.070 1.00 96.56 89 SER A CA 1
ATOM 693 C C . SER A 1 89 ? 13.600 8.785 -6.656 1.00 96.56 89 SER A C 1
ATOM 695 O O . SER A 1 89 ? 13.177 8.133 -5.701 1.00 96.56 89 SER A O 1
ATOM 697 N N . GLU A 1 90 ? 14.677 8.413 -7.351 1.00 95.44 90 GLU A N 1
ATOM 698 C CA . GLU A 1 90 ? 15.447 7.202 -7.027 1.00 95.44 90 GLU A CA 1
ATOM 699 C C . GLU A 1 90 ? 15.914 7.200 -5.566 1.00 95.44 90 GLU A C 1
ATOM 701 O O . GLU A 1 90 ? 15.696 6.219 -4.863 1.00 95.44 90 GLU A O 1
ATOM 706 N N . GLU A 1 91 ? 16.409 8.337 -5.070 1.00 97.12 91 GLU A N 1
ATOM 707 C CA . GLU A 1 91 ? 16.808 8.499 -3.669 1.00 97.12 91 GLU A CA 1
ATOM 708 C C . GLU A 1 91 ? 15.658 8.193 -2.691 1.00 97.12 91 GLU A C 1
ATOM 710 O O . GLU A 1 91 ? 15.840 7.454 -1.725 1.00 97.12 91 GLU A O 1
ATOM 715 N N . LEU A 1 92 ? 14.450 8.712 -2.944 1.00 95.69 92 LEU A N 1
ATOM 716 C CA . LEU A 1 92 ? 13.292 8.454 -2.081 1.00 95.69 92 LEU A CA 1
ATOM 717 C C . LEU A 1 92 ? 12.854 6.989 -2.136 1.00 95.69 92 LEU A C 1
ATOM 719 O O . LEU A 1 92 ? 12.429 6.437 -1.122 1.00 95.69 92 LEU A O 1
ATOM 723 N N . ARG A 1 93 ? 12.960 6.352 -3.305 1.00 95.06 93 ARG A N 1
ATOM 724 C CA . ARG A 1 93 ? 12.635 4.931 -3.484 1.00 95.06 93 ARG A CA 1
ATOM 725 C C . ARG A 1 93 ? 13.618 4.053 -2.720 1.00 95.06 93 ARG A C 1
ATOM 727 O O . ARG A 1 93 ? 13.191 3.149 -2.012 1.00 95.06 93 ARG A O 1
ATOM 734 N N . GLU A 1 94 ? 14.911 4.347 -2.807 1.00 96.06 94 GLU A N 1
ATOM 735 C CA . GLU A 1 94 ? 15.955 3.644 -2.059 1.00 96.06 94 GLU A CA 1
ATOM 736 C C . GLU A 1 94 ? 15.783 3.816 -0.550 1.00 96.06 94 GLU A C 1
ATOM 738 O O . GLU A 1 94 ? 15.826 2.833 0.188 1.00 96.06 94 GLU A O 1
ATOM 743 N N . GLN A 1 95 ? 15.513 5.041 -0.090 1.00 96.31 95 GLN A N 1
ATOM 744 C CA . GLN A 1 95 ? 15.250 5.316 1.323 1.00 96.31 95 GLN A CA 1
ATOM 745 C C . GLN A 1 95 ? 14.006 4.574 1.826 1.00 96.31 95 GLN A C 1
ATOM 747 O O . GLN A 1 95 ? 14.061 3.922 2.871 1.00 96.31 95 GLN A O 1
ATOM 752 N N . SER A 1 96 ? 12.893 4.631 1.088 1.00 94.75 96 SER A N 1
ATOM 753 C CA . SER A 1 96 ? 11.653 3.949 1.477 1.00 94.75 96 SER A CA 1
ATOM 754 C C . SER A 1 96 ? 11.834 2.431 1.497 1.00 94.75 96 SER A C 1
ATOM 756 O O . SER A 1 96 ? 11.464 1.759 2.464 1.00 94.75 96 SER A O 1
ATOM 758 N N . LYS A 1 97 ? 12.511 1.890 0.478 1.00 94.38 97 LYS A N 1
ATOM 759 C CA . LYS A 1 97 ? 12.864 0.473 0.394 1.00 94.38 97 LYS A CA 1
ATOM 760 C C . LYS A 1 97 ? 13.760 0.036 1.551 1.00 94.38 97 LYS A C 1
ATOM 762 O O . LYS A 1 97 ? 13.487 -1.000 2.150 1.00 94.38 97 LYS A O 1
ATOM 767 N N . ALA A 1 98 ? 14.767 0.826 1.921 1.00 94.81 98 ALA A N 1
ATOM 768 C CA . ALA A 1 98 ? 15.644 0.525 3.051 1.00 94.81 98 ALA A CA 1
ATOM 769 C C . ALA A 1 98 ? 14.875 0.484 4.384 1.00 94.81 98 ALA A C 1
ATOM 771 O O . ALA A 1 98 ? 15.092 -0.412 5.202 1.00 94.81 98 ALA A O 1
ATOM 772 N N . ILE A 1 99 ? 13.926 1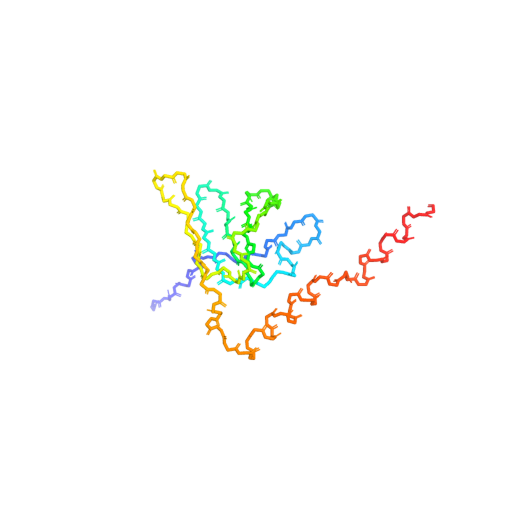.405 4.591 1.00 93.56 99 ILE A N 1
ATOM 773 C CA . ILE A 1 99 ? 13.048 1.406 5.773 1.00 93.56 99 ILE A CA 1
ATOM 774 C C . ILE A 1 99 ? 12.156 0.156 5.784 1.00 93.56 99 ILE A C 1
ATOM 776 O O . ILE A 1 99 ? 12.020 -0.501 6.820 1.00 93.56 99 ILE A O 1
ATOM 780 N N . ALA A 1 100 ? 11.580 -0.211 4.638 1.00 92.81 100 ALA A N 1
ATOM 781 C CA . ALA A 1 100 ? 10.770 -1.418 4.503 1.00 92.81 100 ALA A CA 1
ATOM 782 C C . ALA A 1 100 ? 11.601 -2.707 4.715 1.00 92.81 100 ALA A C 1
ATOM 784 O O . ALA A 1 100 ? 11.157 -3.667 5.343 1.00 92.81 100 ALA A O 1
ATOM 785 N N . GLU A 1 101 ? 12.846 -2.752 4.253 1.00 92.31 101 GLU A N 1
ATOM 786 C CA . GLU A 1 101 ? 13.757 -3.878 4.492 1.00 92.31 101 GLU A CA 1
ATOM 787 C C . GLU A 1 101 ? 14.143 -4.012 5.969 1.00 92.31 101 GLU A C 1
ATOM 789 O O . GLU A 1 101 ? 14.016 -5.100 6.534 1.00 92.31 101 GLU A O 1
ATOM 794 N N . ALA A 1 102 ? 14.496 -2.908 6.632 1.00 90.81 102 ALA A N 1
ATOM 795 C CA . ALA A 1 102 ? 14.741 -2.887 8.075 1.00 90.81 102 ALA A CA 1
ATOM 796 C C . ALA A 1 102 ? 13.490 -3.288 8.881 1.00 90.81 102 ALA A C 1
ATOM 798 O O . ALA A 1 102 ? 13.577 -3.908 9.942 1.00 90.81 102 ALA A O 1
ATOM 799 N N . GLY A 1 103 ? 12.300 -2.982 8.358 1.00 86.12 103 GLY A N 1
ATOM 800 C CA . GLY A 1 103 ? 11.034 -3.430 8.923 1.00 86.12 103 GLY A CA 1
ATOM 801 C C . GLY A 1 103 ? 10.869 -4.957 8.923 1.00 86.12 103 GLY A C 1
ATOM 802 O O . GLY A 1 103 ? 10.339 -5.515 9.884 1.00 86.12 103 GLY A O 1
ATOM 803 N N . ARG A 1 104 ? 11.355 -5.637 7.877 1.00 82.50 104 ARG A N 1
ATOM 804 C CA . ARG A 1 104 ? 11.240 -7.097 7.709 1.00 82.50 104 ARG A CA 1
ATOM 805 C C . ARG A 1 104 ? 12.228 -7.892 8.557 1.00 82.50 104 ARG A C 1
ATOM 807 O O . ARG A 1 104 ? 11.961 -9.055 8.855 1.00 82.50 104 ARG A O 1
ATOM 814 N N . THR A 1 105 ? 13.355 -7.301 8.954 1.00 75.19 105 THR A N 1
ATOM 815 C CA . THR A 1 105 ? 14.285 -7.986 9.857 1.00 75.19 105 THR A CA 1
ATOM 816 C C . THR A 1 105 ? 13.634 -8.196 11.231 1.00 75.19 105 THR A C 1
ATOM 818 O O . THR A 1 105 ? 13.127 -7.229 11.815 1.00 75.19 105 THR A O 1
ATOM 821 N N . PRO A 1 106 ? 13.608 -9.435 11.762 1.00 61.56 106 PRO A N 1
ATOM 822 C CA . PRO A 1 106 ? 13.088 -9.683 13.100 1.00 61.56 106 PRO A CA 1
ATOM 823 C C . PRO A 1 106 ? 13.960 -8.933 14.108 1.00 61.56 106 PRO A C 1
ATOM 825 O O . PRO A 1 106 ? 15.191 -8.961 14.006 1.00 61.56 106 PRO A O 1
ATOM 828 N N . ASN A 1 107 ? 13.343 -8.252 15.077 1.00 57.03 107 ASN A N 1
ATOM 829 C CA . ASN A 1 107 ? 14.128 -7.612 16.125 1.00 57.03 107 ASN A CA 1
ATOM 830 C C . ASN A 1 107 ? 14.883 -8.715 16.887 1.00 57.03 107 ASN A C 1
ATOM 832 O O . ASN A 1 107 ? 14.335 -9.782 17.168 1.00 57.03 107 ASN A O 1
ATOM 836 N N . ALA A 1 108 ? 16.145 -8.470 17.251 1.00 51.22 108 ALA A N 1
ATOM 837 C CA . ALA A 1 108 ? 16.966 -9.437 17.989 1.00 51.22 108 ALA A CA 1
ATOM 838 C C . ALA A 1 108 ? 16.335 -9.876 19.333 1.00 51.22 108 ALA A C 1
ATOM 840 O O . ALA A 1 108 ? 16.687 -10.928 19.869 1.00 51.22 108 ALA A O 1
ATOM 841 N N . GLU A 1 109 ? 15.393 -9.094 19.863 1.00 53.34 109 GLU A N 1
ATOM 842 C CA . GLU A 1 109 ? 14.602 -9.414 21.055 1.00 53.34 109 GLU A CA 1
ATOM 843 C C . GLU A 1 109 ? 13.496 -10.450 20.782 1.00 53.34 109 GLU A C 1
ATOM 845 O O . GLU A 1 109 ? 13.313 -11.358 21.595 1.00 53.34 109 GLU A O 1
ATOM 850 N N . ASP A 1 110 ? 12.860 -10.423 19.605 1.00 52.25 110 ASP A N 1
ATOM 851 C CA . ASP A 1 110 ? 11.831 -11.399 19.203 1.00 52.25 110 ASP A CA 1
ATOM 852 C C . ASP A 1 110 ? 12.446 -12.797 19.017 1.00 52.25 110 ASP A C 1
ATOM 854 O O . ASP A 1 110 ? 11.886 -13.816 19.423 1.00 52.25 110 ASP A O 1
ATOM 858 N N . VAL A 1 111 ? 13.672 -12.851 18.483 1.00 50.62 111 VAL A N 1
ATOM 859 C CA . VAL A 1 111 ? 14.443 -14.097 18.323 1.00 50.62 111 VAL A CA 1
ATOM 860 C C . VAL A 1 111 ? 14.867 -14.684 19.677 1.00 50.62 111 VAL A C 1
ATOM 862 O O . VAL A 1 111 ? 14.976 -15.904 19.816 1.00 50.62 111 VAL A O 1
ATOM 865 N N . ARG A 1 112 ? 15.111 -13.840 20.691 1.00 45.69 112 ARG A N 1
ATOM 866 C CA . ARG A 1 112 ? 15.450 -14.289 22.052 1.00 45.69 112 ARG A CA 1
ATOM 867 C C . ARG A 1 112 ? 14.233 -14.865 22.770 1.00 45.69 112 ARG A C 1
ATOM 869 O O . ARG A 1 112 ? 14.369 -15.936 23.347 1.00 45.69 112 ARG A O 1
ATOM 876 N N . ALA A 1 113 ? 13.063 -14.232 22.662 1.00 51.00 113 ALA A N 1
ATOM 877 C CA . ALA A 1 113 ? 11.823 -14.714 23.279 1.00 51.00 113 ALA A CA 1
ATOM 878 C C . ALA A 1 113 ? 11.391 -16.103 22.767 1.00 51.00 113 ALA A C 1
ATOM 880 O O . ALA A 1 113 ? 10.915 -16.927 23.546 1.00 51.00 113 ALA A O 1
ATOM 881 N N . ILE A 1 114 ? 11.625 -16.403 21.484 1.00 51.03 114 ILE A N 1
ATOM 882 C CA . ILE A 1 114 ? 11.351 -17.729 20.902 1.00 51.03 114 ILE A CA 1
ATOM 883 C C . ILE A 1 114 ? 12.297 -18.802 21.468 1.00 51.03 114 ILE A C 1
ATOM 885 O O . ILE A 1 114 ? 11.900 -19.951 21.645 1.00 51.03 114 ILE A O 1
ATOM 889 N N . LYS A 1 115 ? 13.549 -18.446 21.782 1.00 50.16 115 LYS A N 1
ATOM 890 C CA . LYS A 1 115 ? 14.546 -19.405 22.286 1.00 50.16 115 LYS A CA 1
ATOM 891 C C . LYS A 1 115 ? 14.395 -19.737 23.773 1.00 50.16 115 LYS A C 1
ATOM 893 O O . LYS A 1 115 ? 14.880 -20.785 24.183 1.00 50.16 115 LYS A O 1
ATOM 898 N N . THR A 1 116 ? 13.736 -18.897 24.571 1.00 52.84 116 THR A N 1
ATOM 899 C CA . THR A 1 116 ? 13.548 -19.137 26.016 1.00 52.84 116 THR A CA 1
ATOM 900 C C . THR A 1 116 ? 12.358 -20.033 26.368 1.00 52.84 116 THR A C 1
ATOM 902 O O . THR A 1 116 ? 12.318 -20.523 27.488 1.00 52.84 116 THR A O 1
ATOM 905 N N . ASN A 1 117 ? 11.427 -20.289 25.442 1.00 50.00 117 ASN A N 1
ATOM 906 C CA . ASN A 1 117 ? 10.232 -21.117 25.691 1.00 50.00 117 ASN A CA 1
ATOM 907 C C . ASN A 1 117 ? 10.380 -22.596 25.274 1.00 50.00 117 ASN A C 1
ATOM 909 O O . ASN A 1 117 ? 9.393 -23.325 25.268 1.00 50.00 117 ASN A O 1
ATOM 913 N N . ASN A 1 118 ? 11.593 -23.042 24.929 1.00 47.72 118 ASN A N 1
ATOM 914 C CA . ASN A 1 118 ? 11.885 -24.428 24.537 1.00 47.72 118 ASN A CA 1
ATOM 915 C C . ASN A 1 118 ? 12.737 -25.180 25.578 1.00 47.72 118 ASN A C 1
ATOM 917 O O . ASN A 1 118 ? 13.678 -25.882 25.204 1.00 47.72 118 ASN A O 1
ATOM 921 N N . PHE A 1 119 ? 12.409 -25.046 26.866 1.00 43.78 119 PHE A N 1
ATOM 922 C CA . PHE A 1 119 ? 12.910 -25.928 27.927 1.00 43.78 119 PHE A CA 1
ATOM 923 C C . PHE A 1 119 ? 11.818 -26.223 28.951 1.00 43.78 119 PHE A C 1
ATOM 925 O O . PHE A 1 119 ? 11.206 -25.250 29.445 1.00 43.78 119 PHE A O 1
#

pLDDT: mean 86.31, std 14.46, range [43.78, 98.0]

Foldseek 3Di:
DDDDDDDDPDDDDFDAAPQGGQLQLFLFQEWDDAPQKIWTWGQQQKIWIAGPNRPTDIDRHDNGTWNYWYCDHPDRDIDTDDPRDDPDDPVVVVVSNVRSVVSPDRDPVVVVVVVVPPD

Organism: NCBI:txid542832

Sequence (119 aa):
MAQWRRFAFFDKEVLKDASGPWMKGVDITSMSANRGLICVGDADGFVHLANRSLDPCRFQAHELFVSHVVMMKRSNVLVTIGDGIDPRSEELREQSKAIAEAGRTPNAEDVRAIKTNNF

Radius of gyration: 18.44 Å; chains: 1; bounding box: 39×65×43 Å

Secondary structure (DSSP, 8-state):
---------------EETTEETTTT--EEEEEEETTEEEEEETTSEEEEE-TT---EEEE--SS---EEEE-SSSS-EEEE--S---S-HHHHHHHHHHHHHHHSPPHHHHHHHHHT--

InterPro domains:
  IPR057307 PEP5/VPS11 N-terminal [PF23341] (4-83)